Protein AF-A0A0A2KZT1-F1 (afdb_monomer_lite)

Radius of gyration: 24.42 Å; chains: 1; bounding box: 44×42×64 Å

Organism: Penicillium italicum (NCBI:txid40296)

Secondary structure (DSSP, 8-state):
--HHHHHHHHHHHHHHHHHHHHHHHHHHTT---GGGG-S--TTS-GGG--S--------------------------HHHHHHHHHHHHHHHHHHHHHHHHHHHHHHHHHHHHHHHHH-TTHHHHSHHHHHHHHHHHHHHHHHHHHHHHHHHHHHHHHHHHHHTT-

Structure (mmCIF, N/CA/C/O backbone):
data_AF-A0A0A2KZT1-F1
#
_entry.id   AF-A0A0A2KZT1-F1
#
loop_
_atom_site.group_PDB
_atom_site.id
_atom_site.type_symbol
_atom_site.label_atom_id
_atom_site.label_alt_id
_atom_site.label_comp_id
_atom_site.label_asym_id
_atom_site.label_entity_id
_atom_site.label_seq_id
_atom_site.pdbx_PDB_ins_code
_atom_site.Cartn_x
_atom_site.Cartn_y
_atom_site.Cartn_z
_atom_site.occupancy
_atom_site.B_iso_or_equiv
_atom_site.auth_seq_id
_atom_site.auth_comp_id
_atom_site.auth_asym_id
_atom_site.auth_atom_id
_atom_site.pdbx_PDB_model_num
ATOM 1 N N . MET A 1 1 ? 8.991 31.928 -16.679 1.00 53.66 1 MET A N 1
ATOM 2 C CA . MET A 1 1 ? 7.784 31.245 -16.185 1.00 53.66 1 MET A CA 1
ATOM 3 C C . MET A 1 1 ? 6.666 31.446 -17.181 1.00 53.66 1 MET A C 1
ATOM 5 O O . MET A 1 1 ? 6.439 32.581 -17.589 1.00 53.66 1 MET A O 1
ATOM 9 N N . SER A 1 2 ? 6.026 30.367 -17.616 1.00 57.16 2 SER A N 1
ATOM 10 C CA . SER A 1 2 ? 4.893 30.436 -18.541 1.00 57.16 2 SER A CA 1
ATOM 11 C C . SER A 1 2 ? 3.616 30.866 -17.808 1.00 57.16 2 SER A C 1
ATOM 13 O O . SER A 1 2 ? 3.490 30.695 -16.596 1.00 57.16 2 SER A O 1
ATOM 15 N N . VAL A 1 3 ? 2.641 31.415 -18.538 1.00 55.84 3 VAL A N 1
ATOM 16 C CA . VAL A 1 3 ? 1.326 31.799 -17.982 1.00 55.84 3 VAL A CA 1
ATOM 17 C C . VAL A 1 3 ? 0.633 30.604 -17.299 1.00 55.84 3 VAL A C 1
ATOM 19 O O . VAL A 1 3 ? -0.055 30.775 -16.294 1.00 55.84 3 VAL A O 1
ATOM 22 N N . ASN A 1 4 ? 0.912 29.383 -17.762 1.00 51.56 4 ASN A N 1
ATOM 23 C CA . ASN A 1 4 ? 0.390 28.145 -17.182 1.00 51.56 4 ASN A CA 1
ATOM 24 C C . ASN A 1 4 ? 1.001 27.827 -15.803 1.00 51.56 4 ASN A C 1
ATOM 26 O O . ASN A 1 4 ? 0.302 27.337 -14.919 1.00 51.56 4 ASN A O 1
ATOM 30 N N . GLU A 1 5 ? 2.272 28.166 -15.574 1.00 46.41 5 GLU A N 1
ATOM 31 C CA . GLU A 1 5 ? 2.939 27.967 -14.276 1.00 46.41 5 GLU A CA 1
ATOM 32 C C . GLU A 1 5 ? 2.418 28.940 -13.210 1.00 46.41 5 GLU A C 1
ATOM 34 O O . GLU A 1 5 ? 2.272 28.572 -12.045 1.00 46.41 5 GLU A O 1
ATOM 39 N N . LEU A 1 6 ? 2.075 30.171 -13.607 1.00 50.19 6 LEU A N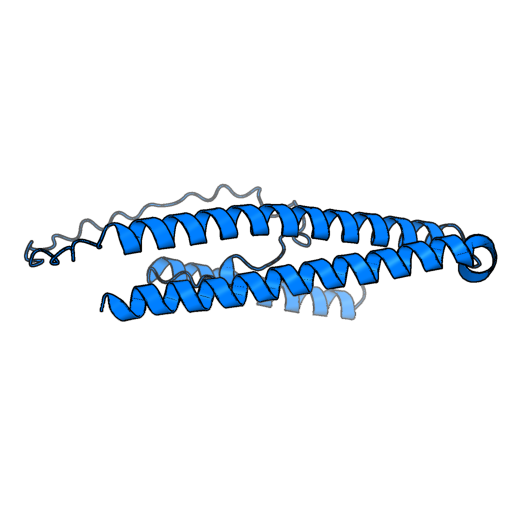 1
ATOM 40 C CA . LEU A 1 6 ? 1.483 31.168 -12.708 1.00 50.19 6 LEU A CA 1
ATOM 41 C C . LEU A 1 6 ? 0.046 30.807 -12.301 1.00 50.19 6 LEU A C 1
ATOM 43 O O . LEU A 1 6 ? -0.336 31.034 -11.151 1.00 50.19 6 LEU A O 1
ATOM 47 N N . SER A 1 7 ? -0.725 30.204 -13.211 1.00 53.44 7 SER A N 1
ATOM 48 C CA . SER A 1 7 ? -2.072 29.700 -12.913 1.00 53.44 7 SER A CA 1
ATOM 49 C C . SER A 1 7 ? -2.034 28.515 -11.943 1.00 53.44 7 SER A C 1
ATOM 51 O O . SER A 1 7 ? -2.792 28.486 -10.978 1.00 53.44 7 SER A O 1
ATOM 53 N N . ALA A 1 8 ? -1.103 27.576 -12.137 1.00 52.50 8 ALA A N 1
ATOM 54 C CA . ALA A 1 8 ? -0.930 26.441 -11.230 1.00 52.50 8 ALA A CA 1
ATOM 55 C C . ALA A 1 8 ? -0.492 26.884 -9.819 1.00 52.50 8 ALA A C 1
ATOM 57 O O . ALA A 1 8 ? -0.967 26.352 -8.815 1.00 52.50 8 ALA A O 1
ATOM 58 N N . LEU A 1 9 ? 0.367 27.906 -9.725 1.00 55.34 9 LEU A N 1
ATOM 59 C CA . LEU A 1 9 ? 0.805 28.483 -8.450 1.00 55.34 9 LEU A CA 1
ATOM 60 C C . LEU A 1 9 ? -0.321 29.208 -7.697 1.00 55.34 9 LEU A C 1
ATOM 62 O O . LEU A 1 9 ? -0.395 29.102 -6.470 1.00 55.34 9 LEU A O 1
ATOM 66 N N . SER A 1 10 ? -1.204 29.931 -8.395 1.00 56.56 10 SER A N 1
ATOM 67 C CA . SER A 1 10 ? -2.329 30.628 -7.754 1.00 56.56 10 SER A CA 1
ATOM 68 C C . SER A 1 10 ? -3.393 29.646 -7.252 1.00 56.56 10 SER A C 1
ATOM 70 O O . SER A 1 10 ? -3.889 29.792 -6.131 1.00 56.56 10 SER A O 1
ATOM 72 N N . GLU A 1 11 ? -3.662 28.587 -8.018 1.00 54.16 11 GLU A N 1
ATOM 73 C CA . GLU A 1 11 ? -4.585 27.522 -7.634 1.00 54.16 11 GLU A CA 1
ATOM 74 C C . GLU A 1 11 ? -4.051 26.722 -6.437 1.00 54.16 11 GLU A C 1
ATOM 76 O O . GLU A 1 11 ? -4.786 26.435 -5.489 1.00 54.16 11 GLU A O 1
ATOM 81 N N . MET A 1 12 ? -2.745 26.442 -6.409 1.00 56.28 12 MET A N 1
ATOM 82 C CA . MET A 1 12 ? -2.097 25.793 -5.268 1.00 56.28 12 MET A CA 1
ATOM 83 C C . MET A 1 12 ? -2.143 26.673 -4.010 1.00 56.28 12 MET A C 1
ATOM 85 O O . MET A 1 12 ? -2.410 26.173 -2.916 1.00 56.28 12 MET A O 1
ATOM 89 N N . LYS A 1 13 ? -1.960 27.993 -4.151 1.00 60.81 13 LYS A N 1
ATOM 90 C CA . LYS A 1 13 ? -2.047 28.948 -3.036 1.00 60.81 13 LYS A CA 1
ATOM 91 C C . LYS A 1 13 ? -3.456 29.006 -2.437 1.00 60.81 13 LYS A C 1
ATOM 93 O O . LYS A 1 13 ? -3.588 28.963 -1.214 1.00 60.81 13 LYS A O 1
ATOM 98 N N . LEU A 1 14 ? -4.492 29.021 -3.278 1.00 52.59 14 LEU A N 1
ATOM 99 C CA . LEU A 1 14 ? -5.892 28.970 -2.843 1.00 52.59 14 LEU A CA 1
ATOM 100 C C . LEU A 1 14 ? -6.224 27.650 -2.137 1.00 52.59 14 LEU A C 1
ATOM 102 O O . LEU A 1 14 ? -6.839 27.668 -1.072 1.00 52.59 14 LEU A O 1
ATOM 106 N N . ARG A 1 15 ? -5.748 26.511 -2.660 1.00 50.16 15 ARG A N 1
ATOM 107 C CA . ARG A 1 15 ? -5.919 25.197 -2.013 1.00 50.16 15 ARG A CA 1
ATOM 108 C C . ARG A 1 15 ? -5.223 25.133 -0.649 1.00 50.16 15 ARG A C 1
ATOM 110 O O . ARG A 1 15 ? -5.785 24.570 0.287 1.00 50.16 15 ARG A O 1
ATOM 117 N N . CYS A 1 16 ? -4.044 25.738 -0.503 1.00 50.28 16 CYS A N 1
ATOM 118 C CA . CYS A 1 16 ? -3.344 25.821 0.782 1.00 50.28 16 CYS A CA 1
ATOM 119 C C . CYS A 1 16 ? -4.047 26.753 1.782 1.00 50.28 16 CYS A C 1
ATOM 121 O O . CYS A 1 16 ? -4.160 26.398 2.953 1.00 50.28 16 CYS A O 1
ATOM 123 N N . GLN A 1 17 ? -4.565 27.904 1.338 1.00 50.34 17 GLN A N 1
ATOM 124 C CA . GLN A 1 17 ? -5.318 28.818 2.207 1.00 50.34 17 GLN A CA 1
ATOM 125 C C . GLN A 1 17 ? -6.634 28.204 2.688 1.00 50.34 17 GLN A C 1
ATOM 127 O O 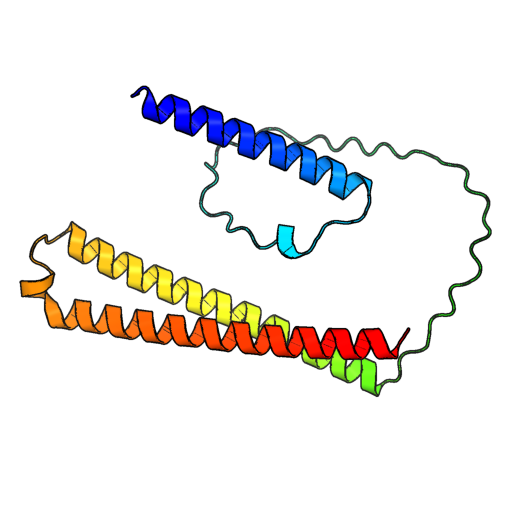. GLN A 1 17 ? -6.904 28.244 3.885 1.00 50.34 17 GLN A O 1
ATOM 132 N N . LEU A 1 18 ? -7.397 27.554 1.802 1.00 49.03 18 LEU A N 1
ATOM 133 C CA . LEU A 1 18 ? -8.640 26.875 2.180 1.00 49.03 18 LEU A CA 1
ATOM 134 C C . LEU A 1 18 ? -8.383 25.764 3.216 1.00 49.03 18 LEU A C 1
ATOM 136 O O . LEU A 1 18 ? -9.143 25.608 4.168 1.00 49.03 18 LEU A O 1
ATOM 140 N N . ARG A 1 19 ? -7.268 25.032 3.075 1.00 51.94 19 ARG A N 1
ATOM 141 C CA . ARG A 1 19 ? -6.846 23.982 4.018 1.00 51.94 19 ARG A CA 1
ATOM 142 C C . ARG A 1 19 ? -6.469 24.537 5.387 1.00 51.94 19 ARG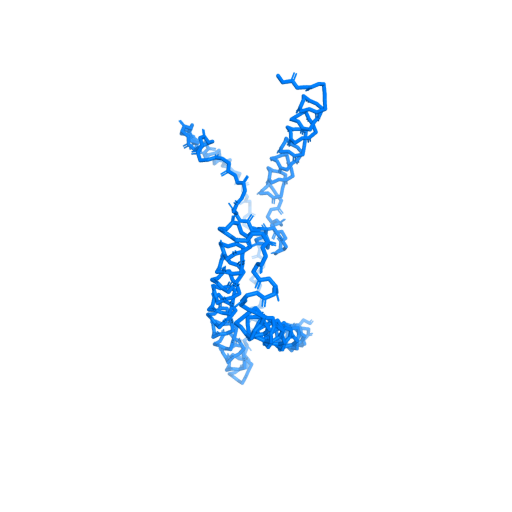 A C 1
ATOM 144 O O . ARG A 1 19 ? -6.892 23.977 6.390 1.00 51.94 19 ARG A O 1
ATOM 151 N N . LEU A 1 20 ? -5.725 25.642 5.439 1.00 53.31 20 LEU A N 1
ATOM 152 C CA . LEU A 1 20 ? -5.393 26.306 6.703 1.00 53.31 20 LEU A CA 1
ATOM 153 C C . LEU A 1 20 ? -6.651 26.796 7.426 1.00 53.31 20 LEU A C 1
ATOM 155 O O . LEU A 1 20 ? -6.755 26.629 8.639 1.00 53.31 20 LEU A O 1
ATOM 159 N N . THR A 1 21 ? -7.640 27.320 6.700 1.00 47.78 21 THR A N 1
ATOM 160 C CA . THR A 1 21 ? -8.912 27.739 7.302 1.00 47.78 21 THR A CA 1
ATOM 161 C C . THR A 1 21 ? -9.704 26.545 7.846 1.00 47.78 21 THR A C 1
ATOM 163 O O . THR A 1 21 ? -10.182 26.612 8.973 1.00 47.78 21 THR A O 1
ATOM 166 N N . ILE A 1 22 ? -9.771 25.425 7.115 1.00 46.59 22 ILE A N 1
ATOM 167 C CA . ILE A 1 22 ? -10.469 24.202 7.559 1.00 46.59 22 ILE A CA 1
ATOM 168 C C . ILE A 1 22 ? -9.812 23.594 8.807 1.00 46.59 22 ILE A C 1
ATOM 170 O O . ILE A 1 2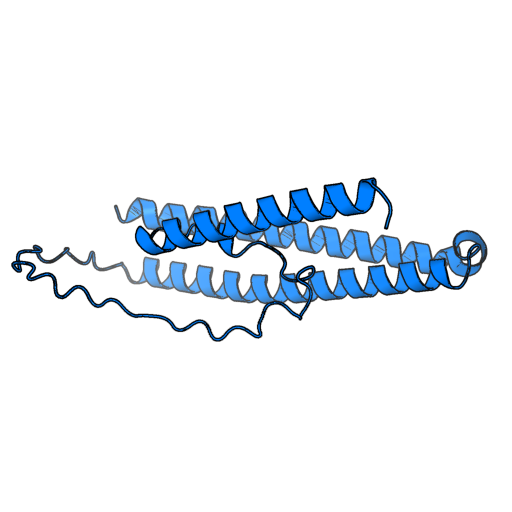2 ? -10.514 23.217 9.740 1.00 46.59 22 ILE A O 1
ATOM 174 N N . VAL A 1 23 ? -8.477 23.542 8.861 1.00 44.50 23 VAL A N 1
ATOM 175 C CA . VAL A 1 23 ? -7.742 23.056 10.043 1.00 44.50 23 VAL A CA 1
ATOM 176 C C . VAL A 1 23 ? -7.976 23.967 11.247 1.00 44.50 23 VAL A C 1
ATOM 178 O O . VAL A 1 23 ? -8.171 23.479 12.356 1.00 44.50 23 VAL A O 1
ATOM 181 N N . THR A 1 24 ? -8.027 25.283 11.030 1.00 44.50 24 THR A N 1
ATOM 182 C CA . THR A 1 24 ? -8.279 26.244 12.115 1.00 44.50 24 THR A CA 1
ATOM 183 C C . THR A 1 24 ? -9.692 26.094 12.690 1.00 44.50 24 THR A C 1
ATOM 185 O O . THR A 1 24 ? -9.850 26.124 13.905 1.00 44.50 24 THR A O 1
ATOM 188 N N . VAL A 1 25 ? -10.703 25.860 11.843 1.00 42.78 25 VAL A N 1
ATOM 189 C CA . VAL A 1 25 ? -12.095 25.641 12.280 1.00 42.78 25 VAL A CA 1
ATOM 190 C C . VAL A 1 25 ? -12.262 24.280 12.971 1.00 42.78 25 VAL A C 1
ATOM 192 O O . VAL A 1 25 ? -12.891 24.205 14.020 1.00 42.78 25 VAL A O 1
ATOM 195 N N . ALA A 1 26 ? -11.638 23.215 12.456 1.00 45.44 26 ALA A N 1
ATOM 196 C CA . ALA A 1 26 ? -11.746 21.867 13.026 1.00 45.44 26 ALA A CA 1
ATOM 197 C C . ALA A 1 26 ? -11.086 21.729 14.413 1.00 45.44 26 ALA A C 1
ATOM 199 O O . ALA A 1 26 ? -11.579 20.984 15.258 1.00 45.44 26 ALA A O 1
ATOM 200 N N . ILE A 1 27 ? -9.997 22.468 14.662 1.00 47.50 27 ILE A N 1
ATOM 201 C CA . ILE A 1 27 ? -9.342 22.539 15.981 1.00 47.50 27 ILE A CA 1
ATOM 202 C C . ILE A 1 27 ? -10.197 23.334 16.982 1.00 47.50 27 ILE A C 1
ATOM 204 O O . ILE A 1 27 ? -10.130 23.086 18.180 1.00 47.50 27 ILE A O 1
ATOM 208 N N . GLN A 1 28 ? -11.028 24.264 16.508 1.00 41.00 28 GLN A N 1
ATOM 209 C CA . GLN A 1 28 ? -11.918 25.053 17.361 1.00 41.00 28 GLN A CA 1
ATOM 210 C C . GLN A 1 28 ? -13.158 24.276 17.837 1.00 41.00 28 GLN A C 1
ATOM 212 O O . GLN A 1 28 ? -13.768 24.672 18.827 1.00 41.00 28 GLN A O 1
ATOM 217 N N . GLU A 1 29 ? -13.519 23.184 17.156 1.00 44.75 29 GLU A N 1
ATOM 218 C CA . GLU A 1 29 ? -14.729 22.391 17.421 1.00 44.75 29 GLU A CA 1
ATOM 219 C C . GLU A 1 29 ? -14.451 20.980 17.983 1.00 44.75 29 GLU A C 1
ATOM 221 O O . GLU A 1 29 ? -15.374 20.171 18.062 1.00 44.75 29 GLU A O 1
ATOM 226 N N . ASP A 1 30 ? -13.203 20.658 18.358 1.00 44.28 30 ASP A N 1
ATOM 227 C CA . ASP A 1 30 ? -12.788 19.333 18.875 1.00 44.28 30 ASP A CA 1
ATOM 228 C C . ASP A 1 30 ? -13.201 18.147 17.973 1.00 44.28 30 ASP A C 1
ATOM 230 O O . ASP A 1 30 ? -13.382 17.005 18.401 1.00 44.28 30 ASP A O 1
ATOM 234 N N . ARG A 1 31 ? -13.331 18.405 16.668 1.00 43.72 31 ARG A N 1
ATOM 235 C CA . ARG A 1 31 ? -13.680 17.414 15.645 1.00 43.72 31 ARG A CA 1
ATOM 236 C C . ARG A 1 31 ? -12.617 17.417 14.564 1.00 43.72 31 ARG A C 1
ATOM 238 O O . ARG A 1 31 ? -12.847 17.900 13.460 1.00 43.72 31 ARG A O 1
ATOM 245 N N . VAL A 1 32 ? -11.445 16.860 14.864 1.00 49.28 32 VAL A N 1
ATOM 246 C CA . VAL A 1 32 ? -10.455 16.551 13.824 1.00 49.28 32 VAL A CA 1
ATOM 247 C C . VAL A 1 32 ? -10.870 15.231 13.169 1.00 49.28 32 VAL A C 1
ATOM 249 O O . VAL A 1 32 ? -10.781 14.184 13.812 1.00 49.28 32 VAL A O 1
ATOM 252 N N . PRO A 1 33 ? -11.346 15.227 11.912 1.00 51.03 33 PRO A N 1
ATOM 253 C CA . PRO A 1 33 ? -11.764 13.988 11.287 1.00 51.03 33 PRO A CA 1
ATOM 254 C C . PRO A 1 33 ? -10.539 13.152 10.892 1.00 51.03 33 PRO A C 1
ATOM 256 O O . PRO A 1 33 ? -9.550 13.671 10.377 1.00 51.03 33 PRO A O 1
ATOM 259 N N . SER A 1 34 ? -10.607 11.836 11.095 1.00 46.84 34 SER A N 1
ATOM 260 C CA . SER A 1 34 ? -9.484 10.900 10.915 1.00 46.84 34 SER A CA 1
ATOM 261 C C . SER A 1 34 ? -8.896 10.862 9.494 1.00 46.84 34 SER A C 1
ATOM 263 O O . SER A 1 34 ? -7.734 10.498 9.317 1.00 46.84 34 SER A O 1
ATOM 265 N N . TRP A 1 35 ? -9.641 11.308 8.474 1.00 51.84 35 TRP A N 1
ATOM 266 C CA . TRP A 1 35 ? -9.132 11.436 7.102 1.00 51.84 35 TRP A CA 1
ATOM 267 C C . TRP A 1 35 ? -8.077 12.542 6.942 1.00 51.84 35 TRP A C 1
ATOM 269 O O . TRP A 1 35 ? -7.307 12.512 5.982 1.00 51.84 35 TRP A O 1
ATOM 279 N N . LEU A 1 36 ? -7.982 13.482 7.891 1.00 45.84 36 LEU A N 1
ATOM 280 C CA . LEU A 1 36 ? -7.002 14.571 7.869 1.00 45.84 36 LEU A CA 1
ATOM 281 C C . LEU A 1 36 ? -5.551 14.069 8.036 1.00 45.84 36 LEU A C 1
ATOM 283 O O . LEU A 1 36 ? -4.615 14.742 7.613 1.00 45.84 36 LEU A O 1
ATOM 287 N N . PHE A 1 37 ? -5.366 12.862 8.583 1.00 48.88 37 PHE A N 1
ATOM 288 C CA . PHE A 1 37 ? -4.062 12.205 8.746 1.00 48.88 37 PHE A CA 1
ATOM 289 C C . PHE A 1 37 ? -3.659 11.317 7.556 1.00 48.88 37 PHE A C 1
ATOM 291 O O . PHE A 1 37 ? -2.563 10.763 7.558 1.00 48.88 37 PHE A O 1
ATOM 298 N N . LYS A 1 38 ? -4.507 11.190 6.524 1.00 48.50 38 LYS A N 1
ATOM 299 C CA . LYS A 1 38 ? -4.269 10.310 5.363 1.00 48.50 38 LYS A CA 1
ATOM 300 C C . LYS A 1 38 ? -3.640 11.009 4.146 1.00 48.50 38 LYS A C 1
ATOM 302 O O . LYS A 1 38 ? -3.658 10.447 3.056 1.00 48.50 38 LYS A O 1
ATOM 307 N N . ILE A 1 39 ? -3.088 12.221 4.281 1.00 43.56 39 ILE A N 1
ATOM 308 C CA . ILE A 1 39 ? -2.457 12.916 3.142 1.00 43.56 39 ILE A CA 1
ATOM 309 C C . ILE A 1 39 ? -0.927 12.715 3.158 1.00 43.56 39 ILE A C 1
ATOM 311 O O . ILE A 1 39 ? -0.286 13.097 4.139 1.00 43.56 39 ILE A O 1
ATOM 315 N N . PRO A 1 40 ? -0.315 12.191 2.074 1.00 41.34 40 PRO A N 1
ATOM 316 C CA . PRO A 1 40 ? 1.131 12.014 1.967 1.00 41.34 40 PRO A CA 1
ATOM 317 C C . PRO A 1 40 ? 1.868 13.356 2.031 1.00 41.34 40 PRO A C 1
ATOM 319 O O . PRO A 1 40 ? 1.616 14.268 1.242 1.00 41.34 40 PRO A O 1
ATOM 322 N N . THR A 1 41 ? 2.832 13.473 2.939 1.00 46.56 41 THR A N 1
ATOM 323 C CA . THR A 1 41 ? 3.651 14.678 3.161 1.00 46.56 41 THR A CA 1
ATOM 324 C C . THR A 1 41 ? 4.735 14.908 2.098 1.00 46.56 41 THR A C 1
ATOM 326 O O . THR A 1 41 ? 5.522 15.845 2.210 1.00 46.56 41 THR A O 1
ATOM 329 N N . HIS A 1 42 ? 4.775 14.111 1.027 1.00 43.91 42 HIS A N 1
ATOM 330 C CA . HIS A 1 42 ? 5.906 14.062 0.091 1.00 43.91 42 HIS A CA 1
ATOM 331 C C . HIS A 1 42 ? 5.970 15.176 -0.972 1.00 43.91 42 HIS A C 1
ATOM 333 O O . HIS A 1 42 ? 6.884 15.163 -1.792 1.00 43.91 42 HIS A O 1
ATOM 339 N N . HIS A 1 43 ? 5.082 16.177 -0.945 1.00 41.44 43 HIS A N 1
ATOM 340 C CA . HIS A 1 43 ? 5.108 17.279 -1.924 1.00 41.44 43 HIS A CA 1
ATOM 341 C C . HIS A 1 43 ? 5.083 18.696 -1.336 1.00 41.44 43 HIS A C 1
ATOM 343 O O . HIS A 1 43 ? 4.812 19.652 -2.062 1.00 41.44 43 HIS A O 1
ATOM 349 N N . LEU A 1 44 ? 5.403 18.882 -0.052 1.00 42.31 44 LEU A N 1
ATOM 350 C CA . LEU A 1 44 ? 5.590 20.234 0.483 1.00 42.31 44 LEU A CA 1
ATOM 351 C C . LEU A 1 44 ? 7.056 20.673 0.328 1.00 42.31 44 LEU A C 1
ATOM 353 O O . LEU A 1 44 ? 7.946 20.001 0.851 1.00 42.31 44 LEU A O 1
ATOM 357 N N . PRO A 1 45 ? 7.344 21.789 -0.369 1.00 38.59 45 PRO A N 1
ATOM 358 C CA . PRO A 1 45 ? 8.694 22.333 -0.414 1.00 38.59 45 PRO A CA 1
ATOM 359 C C . PRO A 1 45 ? 9.145 22.713 1.004 1.00 38.59 45 PRO A C 1
ATOM 361 O O . PRO A 1 45 ? 8.457 23.448 1.713 1.00 38.59 45 PRO A O 1
ATOM 364 N N . LEU A 1 46 ? 10.326 22.221 1.390 1.00 43.44 46 LEU A N 1
ATOM 365 C CA . LEU A 1 46 ? 10.956 22.300 2.722 1.00 43.44 46 LEU A CA 1
ATOM 366 C C . LEU A 1 46 ? 11.138 23.720 3.306 1.00 43.44 46 LEU A C 1
ATOM 368 O O . LEU A 1 46 ? 11.555 23.856 4.450 1.00 43.44 46 LEU A O 1
ATOM 372 N N . ASN A 1 47 ? 10.782 24.780 2.577 1.00 42.28 47 ASN A N 1
ATOM 373 C CA . ASN A 1 47 ? 10.970 26.172 3.001 1.00 42.28 47 ASN A CA 1
ATOM 374 C C . ASN A 1 47 ? 9.776 26.791 3.755 1.00 42.28 47 ASN A C 1
ATOM 376 O O . ASN A 1 47 ? 9.813 27.979 4.064 1.00 42.28 47 ASN A O 1
ATOM 380 N N . PHE A 1 48 ? 8.726 26.029 4.079 1.00 39.44 48 PHE A N 1
ATOM 381 C CA . PHE A 1 48 ? 7.553 26.562 4.795 1.00 39.44 48 PHE A CA 1
ATOM 382 C C . PHE A 1 48 ? 7.645 26.535 6.334 1.00 39.44 48 PHE A C 1
ATOM 384 O O . PHE A 1 48 ? 6.787 27.117 6.992 1.00 39.44 48 PHE A O 1
ATOM 391 N N . PHE A 1 49 ? 8.675 25.918 6.924 1.00 40.34 49 PHE A N 1
ATOM 392 C CA . PHE A 1 49 ? 8.743 25.678 8.378 1.00 40.34 49 PHE A CA 1
ATOM 393 C C . PHE A 1 49 ? 9.561 26.695 9.195 1.00 40.34 49 PHE A C 1
ATOM 395 O O . PHE A 1 49 ? 9.765 26.483 10.385 1.00 40.34 49 PHE A O 1
ATOM 402 N N . ASN A 1 50 ? 9.992 27.821 8.615 1.00 35.91 50 ASN A N 1
ATOM 403 C CA . ASN A 1 50 ? 10.818 28.809 9.333 1.00 35.91 50 ASN A CA 1
ATOM 404 C C . ASN A 1 50 ? 10.050 29.950 10.018 1.00 35.91 50 ASN A C 1
ATOM 406 O O . ASN A 1 50 ? 10.676 30.895 10.493 1.00 35.91 50 ASN A O 1
ATOM 410 N N . ASN A 1 51 ? 8.722 29.873 10.127 1.00 36.56 51 ASN A N 1
ATOM 411 C CA . ASN A 1 51 ? 7.993 30.778 11.015 1.00 36.56 51 ASN A CA 1
ATOM 412 C C . ASN A 1 51 ? 7.764 30.090 12.365 1.00 36.56 51 ASN A C 1
ATOM 414 O O . ASN A 1 51 ? 7.088 29.059 12.393 1.00 36.56 51 ASN A O 1
ATOM 418 N N . PRO A 1 52 ? 8.277 30.635 13.485 1.00 33.94 52 PRO A N 1
ATOM 419 C CA . PRO A 1 52 ? 7.895 30.147 14.798 1.00 33.94 52 PRO A CA 1
ATOM 420 C C . PRO A 1 52 ? 6.388 30.358 14.961 1.00 33.94 52 PRO A C 1
ATOM 422 O O . PRO A 1 52 ? 5.895 31.486 14.982 1.00 33.94 52 PRO A O 1
ATOM 425 N N . ILE A 1 53 ? 5.645 29.256 15.034 1.00 37.56 53 ILE A N 1
ATOM 426 C CA . ILE A 1 53 ? 4.241 29.277 15.427 1.00 37.56 53 ILE A CA 1
ATOM 427 C C . ILE A 1 53 ? 4.234 29.599 16.920 1.00 37.56 53 ILE A C 1
ATOM 429 O O . ILE A 1 53 ? 4.408 28.720 17.763 1.00 37.56 53 ILE A O 1
ATOM 433 N N . THR A 1 54 ? 4.070 30.875 17.257 1.00 35.44 54 THR A N 1
ATOM 434 C CA . THR A 1 54 ? 3.735 31.284 18.620 1.00 35.44 54 THR A CA 1
ATOM 435 C C . THR A 1 54 ? 2.308 30.824 18.888 1.00 35.44 54 THR A C 1
ATOM 437 O O . THR A 1 54 ? 1.341 31.461 18.469 1.00 35.44 54 THR A O 1
ATOM 440 N N . ILE A 1 55 ? 2.169 29.678 19.554 1.00 36.16 55 ILE A N 1
ATOM 441 C CA . ILE A 1 55 ? 0.882 29.195 20.050 1.00 36.16 55 ILE A CA 1
ATOM 442 C C . ILE A 1 55 ? 0.485 30.117 21.204 1.00 36.16 55 ILE A C 1
ATOM 444 O O . ILE A 1 55 ? 0.934 29.959 22.337 1.00 36.16 55 ILE A O 1
ATOM 448 N N . HIS A 1 56 ? -0.333 31.125 20.912 1.00 32.50 56 HIS A N 1
ATOM 449 C CA . HIS A 1 56 ? -1.026 31.875 21.948 1.00 32.50 56 HIS A CA 1
ATOM 450 C C . HIS A 1 56 ? -2.127 30.981 22.515 1.00 32.50 56 HIS A C 1
ATOM 452 O O . HIS A 1 56 ? -3.231 30.915 21.979 1.00 32.50 56 HIS A O 1
ATOM 458 N N . THR A 1 57 ? -1.824 30.277 23.603 1.00 36.44 57 THR A N 1
ATOM 459 C CA . THR A 1 57 ? -2.830 29.580 24.401 1.00 36.44 57 THR A CA 1
ATOM 460 C C . THR A 1 57 ? -3.710 30.637 25.065 1.00 36.44 57 THR A C 1
ATOM 462 O O . THR A 1 57 ? -3.400 31.145 26.142 1.00 36.44 57 THR A O 1
ATOM 465 N N . ILE A 1 58 ? -4.799 31.034 24.405 1.00 40.88 58 ILE A N 1
ATOM 466 C CA . ILE A 1 58 ? -5.834 31.858 25.030 1.00 40.88 58 ILE A CA 1
ATOM 467 C C . ILE A 1 58 ? -6.605 30.931 25.970 1.00 40.88 58 ILE A C 1
ATOM 469 O O . ILE A 1 58 ? -7.599 30.319 25.591 1.00 40.88 58 ILE A O 1
ATOM 473 N N . ILE A 1 59 ? -6.119 30.799 27.205 1.00 40.12 59 ILE A N 1
ATOM 474 C CA . ILE A 1 59 ? -6.870 30.162 28.286 1.00 40.12 59 ILE A CA 1
ATOM 475 C C . ILE A 1 59 ? -8.003 31.129 28.640 1.00 40.12 59 ILE A C 1
ATOM 477 O O . ILE A 1 59 ? -7.833 32.045 29.447 1.00 40.12 59 ILE A O 1
ATOM 481 N N . LYS A 1 60 ? -9.163 30.966 27.995 1.00 44.09 60 LYS A N 1
ATOM 482 C CA . LYS A 1 60 ? -10.399 31.572 28.487 1.00 44.09 60 LYS A CA 1
ATOM 483 C C . LYS A 1 60 ? -10.721 30.907 29.817 1.00 44.09 60 LYS A C 1
ATOM 485 O O . LYS A 1 60 ? -10.986 29.711 29.889 1.00 44.09 60 LYS A O 1
ATOM 490 N N . LYS A 1 61 ? -10.623 31.687 30.888 1.00 46.41 61 LYS A N 1
ATOM 491 C CA . LYS A 1 61 ? -10.992 31.270 32.237 1.00 46.41 61 LYS A CA 1
ATOM 492 C C . LYS A 1 61 ? -12.514 31.358 32.349 1.00 46.41 61 LYS A C 1
ATOM 494 O O . LYS A 1 61 ? -13.044 32.293 32.944 1.00 46.41 61 LYS A O 1
ATOM 499 N N . ASP A 1 62 ? -13.205 30.426 31.704 1.00 47.03 62 ASP A N 1
ATOM 500 C CA . ASP A 1 62 ? -14.653 30.329 31.806 1.00 47.03 62 ASP A CA 1
ATOM 501 C C . ASP A 1 62 ? -15.002 29.706 33.161 1.00 47.03 62 ASP A C 1
ATOM 503 O O . ASP A 1 62 ? -14.675 28.560 33.472 1.00 47.03 62 ASP A O 1
ATOM 507 N N . ASN A 1 63 ? -15.632 30.516 34.012 1.00 54.47 63 ASN A N 1
ATOM 508 C CA . ASN A 1 63 ? -16.228 30.087 35.270 1.00 54.47 63 ASN A CA 1
ATOM 509 C C . ASN A 1 63 ? -17.425 29.174 34.962 1.00 54.47 63 ASN A C 1
ATOM 511 O O . ASN A 1 63 ? -18.572 29.626 34.932 1.00 54.47 63 ASN A O 1
ATOM 515 N N . HIS A 1 64 ? -17.176 27.891 34.712 1.00 51.03 64 HIS A N 1
ATOM 516 C CA . HIS A 1 64 ? -18.238 26.902 34.580 1.00 51.03 64 HIS A CA 1
ATOM 517 C C . HIS A 1 64 ? -18.631 26.349 35.951 1.00 51.03 64 HIS A C 1
ATOM 519 O O . HIS A 1 64 ? -17.834 25.755 36.677 1.00 51.03 64 HIS A O 1
ATOM 525 N N . LYS A 1 65 ? -19.900 26.592 36.303 1.00 49.66 65 LYS A N 1
ATOM 526 C CA . LYS A 1 65 ? -20.616 25.908 37.378 1.00 49.66 65 LYS A CA 1
ATOM 527 C C . LYS A 1 65 ? -20.513 24.403 37.143 1.00 49.66 65 LYS A C 1
ATOM 529 O O . LYS A 1 65 ? -20.993 23.898 36.135 1.00 49.66 65 LYS A O 1
ATOM 534 N N . VAL A 1 66 ? -19.906 23.722 38.105 1.00 56.59 66 VAL A N 1
ATOM 535 C CA . VAL A 1 66 ? -19.898 22.267 38.228 1.00 56.59 66 VAL A CA 1
ATOM 536 C C . VAL A 1 66 ? -21.338 21.779 38.379 1.00 56.59 66 VAL A C 1
ATOM 538 O O . VAL A 1 66 ? -21.976 22.045 39.395 1.00 56.59 66 VAL A O 1
ATOM 541 N N . ALA A 1 67 ? -21.827 21.082 37.359 1.00 54.53 67 ALA A N 1
ATOM 542 C CA . ALA A 1 67 ? -22.892 20.091 37.447 1.00 54.53 67 ALA A CA 1
ATOM 543 C C . ALA A 1 67 ? -22.828 19.204 36.191 1.00 54.53 67 ALA A C 1
ATOM 545 O O . ALA A 1 67 ? -23.737 19.218 35.370 1.00 54.53 67 ALA A O 1
ATOM 546 N N . GLU A 1 68 ? -21.725 18.473 36.003 1.00 54.28 68 GLU A N 1
ATOM 547 C CA . GLU A 1 68 ? -21.773 17.278 35.156 1.00 54.28 68 GLU A CA 1
ATOM 548 C C . GLU A 1 68 ? -22.067 16.100 36.082 1.00 54.28 68 GLU A C 1
ATOM 550 O O . GLU A 1 68 ? -21.266 15.767 36.958 1.00 54.28 68 GLU A O 1
ATOM 555 N N . GLU A 1 69 ? -23.259 15.521 35.929 1.00 56.41 69 GLU A N 1
ATOM 556 C CA . GLU A 1 69 ? -23.583 14.206 36.473 1.00 56.41 69 GLU A CA 1
ATOM 557 C C . GLU A 1 69 ? -22.443 13.234 36.126 1.00 56.41 69 GLU A C 1
ATOM 559 O O . GLU A 1 69 ? -21.929 13.281 35.002 1.00 56.41 69 GLU A O 1
ATOM 564 N N . PRO A 1 70 ? -22.002 12.374 37.062 1.00 53.03 70 PRO A N 1
ATOM 565 C CA . PRO A 1 70 ? -20.941 11.422 36.780 1.00 53.03 70 PRO A CA 1
ATOM 566 C C . PRO A 1 70 ? -21.389 10.548 35.611 1.00 53.03 70 PRO A C 1
ATOM 568 O O . PRO A 1 70 ? -22.314 9.747 35.748 1.00 53.03 70 PRO A O 1
ATOM 571 N N . ARG A 1 71 ? -20.748 10.721 34.446 1.00 53.34 71 ARG A N 1
ATOM 572 C CA . ARG A 1 71 ? -20.957 9.833 33.301 1.00 53.34 71 ARG A CA 1
ATOM 573 C C . ARG A 1 71 ? -20.691 8.427 33.806 1.00 53.34 71 ARG A C 1
ATOM 575 O O . ARG A 1 71 ? -19.588 8.138 34.269 1.00 53.34 71 ARG A O 1
ATOM 582 N N . ASN A 1 72 ? -21.725 7.597 33.788 1.00 50.78 72 ASN A N 1
ATOM 583 C CA . ASN A 1 72 ? -21.632 6.222 34.233 1.00 50.78 72 ASN A CA 1
ATOM 584 C C . ASN A 1 72 ? -20.620 5.527 33.318 1.00 50.78 72 ASN A C 1
ATOM 586 O O . ASN A 1 72 ? -20.903 5.300 32.142 1.00 50.78 72 ASN A O 1
ATOM 590 N N . ILE A 1 73 ? -19.407 5.289 33.820 1.00 55.59 73 ILE A N 1
ATOM 591 C CA . ILE A 1 73 ? -18.390 4.555 33.077 1.00 55.59 73 ILE A CA 1
ATOM 592 C C . ILE A 1 73 ? -18.908 3.124 33.028 1.00 55.59 73 ILE A C 1
ATOM 594 O O . ILE A 1 73 ? -18.803 2.388 34.009 1.00 55.59 73 ILE A O 1
ATOM 598 N N . VAL A 1 74 ? -19.524 2.758 31.903 1.00 61.88 74 VAL A N 1
ATOM 599 C CA . VAL A 1 74 ? -19.913 1.378 31.634 1.00 61.88 74 VAL A CA 1
ATOM 600 C C . VAL A 1 74 ? -18.640 0.555 31.753 1.00 61.88 74 VAL A C 1
ATOM 602 O O . VAL A 1 74 ? -17.700 0.722 30.976 1.00 61.88 74 VAL A O 1
ATOM 605 N N . SER A 1 75 ? -18.579 -0.273 32.793 1.00 69.06 75 SER A N 1
ATOM 606 C CA . SER A 1 75 ? -17.454 -1.169 33.007 1.00 69.06 75 SER A CA 1
ATOM 607 C C . SER A 1 75 ? -17.415 -2.132 31.829 1.00 69.06 75 SER A C 1
ATOM 609 O O . SER A 1 75 ? -18.260 -3.020 31.724 1.00 69.06 75 SER A O 1
ATOM 611 N N . LEU A 1 76 ? -16.460 -1.926 30.925 1.00 74.81 76 LEU A N 1
ATOM 612 C CA . LEU A 1 76 ? -16.224 -2.823 29.803 1.00 74.81 76 LEU A CA 1
ATOM 613 C C . LEU A 1 76 ? -15.951 -4.225 30.349 1.00 74.81 76 LEU A C 1
ATOM 615 O O . LEU A 1 76 ? -15.145 -4.389 31.266 1.00 74.81 76 LEU A O 1
ATOM 619 N N . ASN A 1 77 ? -16.632 -5.231 29.798 1.00 85.56 77 ASN A N 1
ATOM 620 C CA . ASN A 1 77 ? -16.300 -6.621 30.093 1.00 85.56 77 ASN A CA 1
ATOM 621 C C . ASN A 1 77 ? -14.841 -6.881 29.667 1.00 85.56 77 ASN A C 1
ATOM 623 O O . ASN A 1 77 ? -14.399 -6.375 28.632 1.00 85.56 77 ASN A O 1
ATOM 627 N N . ASN A 1 78 ? -14.108 -7.685 30.440 1.00 88.31 78 ASN A N 1
ATOM 628 C CA . ASN A 1 78 ? -12.723 -8.058 30.148 1.00 88.31 78 ASN A CA 1
ATOM 629 C C . ASN A 1 78 ? -12.573 -8.624 28.727 1.00 88.31 78 ASN A C 1
ATOM 631 O O . ASN A 1 78 ? -11.628 -8.260 28.034 1.00 88.31 78 ASN A O 1
ATOM 635 N N . ASP A 1 79 ? -13.553 -9.399 28.253 1.00 89.12 79 ASP A N 1
ATOM 636 C CA . ASP A 1 79 ? -13.551 -9.958 26.894 1.00 89.12 79 ASP A CA 1
ATOM 637 C C . ASP A 1 79 ? -13.568 -8.872 25.802 1.00 89.12 79 ASP A C 1
ATOM 639 O O . ASP A 1 79 ? -13.001 -9.037 24.723 1.00 89.12 79 ASP A O 1
ATOM 643 N N . VAL A 1 80 ? -14.238 -7.742 26.059 1.00 89.38 80 VAL A N 1
ATOM 644 C CA . VAL A 1 80 ? -14.301 -6.612 25.120 1.00 89.38 80 VAL A CA 1
ATOM 645 C C . VAL A 1 80 ? -12.967 -5.871 25.099 1.00 89.38 80 VAL A C 1
ATOM 647 O O . VAL A 1 80 ? -12.477 -5.513 24.029 1.00 89.38 80 VAL A O 1
ATOM 650 N N . LEU A 1 81 ? -12.354 -5.678 26.269 1.00 90.44 81 LEU A N 1
ATOM 651 C CA . LEU A 1 81 ? -11.033 -5.058 26.382 1.00 90.44 81 LEU A CA 1
ATOM 652 C C . LEU A 1 81 ? -9.947 -5.898 25.704 1.00 90.44 81 LEU A C 1
ATOM 654 O O . LEU A 1 81 ? -9.080 -5.342 25.028 1.00 90.44 81 LEU A O 1
ATOM 658 N N . GLU A 1 82 ? -10.006 -7.221 25.847 1.00 93.19 82 GLU A N 1
ATOM 659 C CA . GLU A 1 82 ? -9.083 -8.142 25.184 1.00 93.19 82 GLU A CA 1
ATOM 660 C C . GLU A 1 82 ? -9.205 -8.038 23.658 1.00 93.19 82 GLU A C 1
ATOM 662 O O . GLU A 1 82 ? -8.204 -7.798 22.982 1.00 93.19 82 GLU A O 1
ATOM 667 N N . LYS A 1 83 ? -10.431 -8.069 23.117 1.00 93.38 83 LYS A N 1
ATOM 668 C CA . LYS A 1 83 ? -10.676 -7.901 21.672 1.00 93.38 83 LYS A CA 1
ATOM 669 C C . LYS A 1 83 ? -10.190 -6.560 21.127 1.00 93.38 83 LYS A C 1
ATOM 671 O O . LYS A 1 83 ? -9.567 -6.516 20.071 1.00 93.38 83 LYS A O 1
ATOM 676 N N . LEU A 1 84 ? -10.443 -5.458 21.835 1.00 91.75 84 LEU A N 1
ATOM 677 C CA . LEU A 1 84 ? -9.956 -4.136 21.421 1.00 91.75 84 LEU A CA 1
ATOM 678 C C . LEU A 1 84 ? -8.422 -4.063 21.446 1.00 91.75 84 LEU A C 1
ATOM 680 O O . LEU A 1 84 ? -7.811 -3.439 20.578 1.00 91.75 84 LEU A O 1
ATOM 684 N N . THR A 1 85 ? -7.792 -4.732 22.412 1.00 94.00 85 THR A N 1
ATOM 685 C CA . THR A 1 85 ? -6.329 -4.828 22.493 1.00 94.00 85 THR A CA 1
ATOM 686 C C . THR A 1 85 ? -5.762 -5.627 21.320 1.00 94.00 85 THR A C 1
ATOM 688 O O . THR A 1 85 ? -4.772 -5.209 20.716 1.00 94.00 85 THR A O 1
ATOM 691 N N . GLU A 1 86 ? -6.408 -6.731 20.946 1.00 95.50 86 GLU A N 1
ATOM 692 C CA . GLU A 1 86 ? -6.033 -7.533 19.781 1.00 95.50 86 GLU A CA 1
ATOM 693 C C . GLU A 1 86 ? -6.163 -6.735 18.475 1.00 95.50 86 GLU A C 1
ATOM 695 O O . GLU A 1 86 ? -5.209 -6.668 17.697 1.00 95.50 86 GLU A O 1
ATOM 700 N N . LEU A 1 87 ? -7.302 -6.065 18.258 1.00 94.12 87 LEU A N 1
ATOM 701 C CA . LEU A 1 87 ? -7.529 -5.216 17.081 1.00 94.12 87 LEU A CA 1
ATOM 702 C C . LEU A 1 87 ? -6.474 -4.114 16.969 1.00 94.12 87 LEU A C 1
ATOM 704 O O . LEU A 1 87 ? -5.927 -3.880 15.889 1.00 94.12 87 LEU A O 1
ATOM 708 N N . ARG A 1 88 ? -6.122 -3.481 18.093 1.00 94.62 88 ARG A N 1
ATOM 709 C CA . ARG A 1 88 ? -5.046 -2.490 18.137 1.00 94.62 88 ARG A CA 1
ATOM 710 C C . ARG A 1 88 ? -3.700 -3.095 17.738 1.00 94.62 88 ARG A C 1
ATOM 712 O O . ARG A 1 88 ? -2.995 -2.507 16.920 1.00 94.62 88 ARG A O 1
ATOM 719 N N . SER A 1 89 ? -3.337 -4.250 18.294 1.00 96.19 89 SER A N 1
ATOM 720 C CA . SER A 1 89 ? -2.074 -4.921 17.964 1.00 96.19 89 SER A CA 1
ATOM 721 C C . SER A 1 89 ? -1.994 -5.269 16.473 1.00 96.19 89 SER A C 1
ATOM 723 O O . SER A 1 89 ? -0.978 -5.009 15.824 1.00 96.19 89 SER A O 1
ATOM 725 N N . ARG A 1 90 ? -3.096 -5.767 15.899 1.00 96.00 90 ARG A N 1
ATOM 726 C CA . ARG A 1 90 ? -3.213 -6.049 14.461 1.00 96.00 90 ARG A CA 1
ATOM 727 C C . ARG A 1 90 ? -3.083 -4.778 13.617 1.00 96.00 90 ARG A C 1
ATOM 729 O O . ARG A 1 90 ? -2.360 -4.786 12.621 1.00 96.00 90 ARG A O 1
ATOM 736 N N . ALA A 1 91 ? -3.703 -3.673 14.031 1.00 94.56 91 ALA A N 1
ATOM 737 C CA . ALA A 1 91 ? -3.581 -2.386 13.348 1.00 94.56 91 ALA A CA 1
ATOM 738 C C . ALA A 1 91 ? -2.138 -1.847 13.351 1.00 94.56 91 ALA A C 1
ATOM 740 O O . ALA A 1 91 ? -1.648 -1.389 12.318 1.00 94.56 91 ALA A O 1
ATOM 741 N N . GLU A 1 92 ? -1.427 -1.942 14.478 1.00 95.94 92 GLU A N 1
ATOM 742 C CA . GLU A 1 92 ? -0.017 -1.534 14.580 1.00 95.94 92 GLU A CA 1
ATOM 743 C C . GLU A 1 92 ? 0.894 -2.388 13.676 1.00 95.94 92 GLU A C 1
ATOM 745 O O . GLU A 1 92 ? 1.775 -1.859 12.983 1.00 95.94 92 GLU A O 1
ATOM 750 N N . HIS A 1 93 ? 0.654 -3.702 13.629 1.00 95.62 93 HIS A N 1
ATOM 751 C CA . HIS A 1 93 ? 1.374 -4.606 12.734 1.00 95.62 93 HIS A CA 1
ATOM 752 C C . HIS A 1 93 ? 1.145 -4.244 11.258 1.00 95.62 93 HIS A C 1
ATOM 754 O O . HIS A 1 93 ? 2.111 -4.041 10.520 1.00 95.62 93 HIS A O 1
ATOM 760 N N . ARG A 1 94 ? -0.111 -4.057 10.834 1.00 93.94 94 ARG A N 1
ATOM 761 C CA . ARG A 1 94 ? -0.433 -3.687 9.446 1.00 93.94 94 ARG A CA 1
ATOM 762 C C . ARG A 1 94 ? 0.100 -2.322 9.045 1.00 93.94 94 ARG A C 1
ATOM 764 O O . ARG A 1 94 ? 0.595 -2.173 7.933 1.00 93.94 94 ARG A O 1
ATOM 771 N N . ALA A 1 95 ? 0.088 -1.340 9.944 1.00 94.50 95 ALA A N 1
ATOM 772 C CA . ALA A 1 95 ? 0.710 -0.045 9.674 1.00 94.50 95 ALA A CA 1
ATOM 773 C C . ALA A 1 95 ? 2.215 -0.188 9.374 1.00 94.50 95 ALA A C 1
ATOM 775 O O . ALA A 1 95 ? 2.762 0.520 8.521 1.00 94.50 95 ALA A O 1
ATOM 776 N N . THR A 1 96 ? 2.882 -1.127 10.051 1.00 97.44 96 THR A N 1
ATOM 777 C CA . THR A 1 96 ? 4.294 -1.444 9.811 1.00 97.44 96 THR A CA 1
ATOM 778 C C . THR A 1 96 ? 4.495 -2.128 8.460 1.00 97.44 96 THR A C 1
ATOM 780 O O . THR A 1 96 ? 5.353 -1.686 7.690 1.00 97.44 96 THR A O 1
ATOM 783 N N . GLU A 1 97 ? 3.692 -3.145 8.141 1.00 97.12 97 GLU A N 1
ATOM 784 C CA . GLU A 1 97 ? 3.781 -3.852 6.857 1.00 97.12 97 GLU A CA 1
ATOM 785 C C . GLU A 1 97 ? 3.422 -2.943 5.678 1.00 97.12 97 GLU A C 1
ATOM 787 O O . GLU A 1 97 ? 4.195 -2.870 4.727 1.00 97.12 97 GLU A O 1
ATOM 792 N N . ARG A 1 98 ? 2.372 -2.117 5.774 1.00 97.19 98 ARG A N 1
ATOM 793 C CA . ARG A 1 98 ? 2.047 -1.113 4.747 1.00 97.19 98 ARG A CA 1
ATOM 794 C C . ARG A 1 98 ? 3.251 -0.230 4.446 1.00 97.19 98 ARG A C 1
ATOM 796 O O . ARG A 1 98 ? 3.668 -0.103 3.298 1.00 97.19 98 ARG A O 1
ATOM 803 N N . LYS A 1 99 ? 3.860 0.349 5.485 1.00 97.25 99 LYS A N 1
ATOM 804 C CA . LYS A 1 99 ? 5.032 1.222 5.334 1.00 97.25 99 LYS A CA 1
ATOM 805 C C . LYS A 1 99 ? 6.214 0.489 4.695 1.00 97.25 99 LYS A C 1
ATOM 807 O O . LYS A 1 99 ? 7.039 1.108 4.016 1.00 97.25 99 LYS A O 1
ATOM 812 N N . ARG A 1 100 ? 6.355 -0.812 4.949 1.00 98.06 100 ARG A N 1
ATOM 813 C CA . ARG A 1 100 ? 7.378 -1.656 4.327 1.00 98.06 100 ARG A CA 1
ATOM 814 C C . ARG A 1 100 ? 7.076 -1.875 2.842 1.00 98.06 100 ARG A C 1
ATOM 816 O O . ARG A 1 100 ? 7.974 -1.640 2.031 1.00 98.06 100 ARG A O 1
ATOM 823 N N . THR A 1 101 ? 5.848 -2.244 2.491 1.00 97.38 101 THR A N 1
ATOM 824 C CA . THR A 1 101 ? 5.410 -2.480 1.107 1.00 97.38 101 THR A CA 1
ATOM 825 C C . THR A 1 101 ? 5.465 -1.195 0.274 1.00 97.38 101 THR A C 1
ATOM 827 O O . THR A 1 101 ? 6.048 -1.192 -0.808 1.00 97.38 101 THR A O 1
ATOM 830 N N . GLU A 1 102 ? 5.016 -0.053 0.803 1.00 97.12 102 GLU A N 1
ATOM 831 C CA . GLU A 1 102 ? 5.129 1.262 0.143 1.00 97.12 102 GLU A CA 1
ATOM 832 C C . GLU A 1 102 ? 6.586 1.633 -0.180 1.00 97.12 102 GLU A C 1
ATOM 834 O O . GLU A 1 102 ? 6.905 2.127 -1.268 1.00 97.12 102 GLU A O 1
ATOM 839 N N . LYS A 1 103 ? 7.509 1.361 0.753 1.00 98.06 103 LYS A N 1
ATOM 840 C CA . LYS A 1 103 ? 8.946 1.559 0.517 1.00 98.06 103 LYS A CA 1
ATOM 841 C C . LYS A 1 103 ? 9.476 0.633 -0.573 1.00 98.06 103 LYS A C 1
ATOM 843 O O . LYS A 1 103 ? 10.337 1.064 -1.339 1.00 98.06 103 LYS A O 1
ATOM 848 N N . ALA A 1 104 ? 9.016 -0.615 -0.630 1.00 97.75 104 ALA A N 1
ATOM 849 C CA . ALA A 1 104 ? 9.414 -1.562 -1.667 1.00 97.75 104 ALA A CA 1
ATOM 850 C C . ALA A 1 104 ? 8.922 -1.108 -3.052 1.00 97.75 104 ALA A C 1
ATOM 852 O O . ALA A 1 104 ? 9.734 -1.022 -3.973 1.00 97.75 104 ALA A O 1
ATOM 853 N N . ILE A 1 105 ? 7.658 -0.682 -3.163 1.00 97.50 105 ILE A N 1
ATOM 854 C CA . ILE A 1 105 ? 7.082 -0.109 -4.392 1.00 97.50 105 ILE A CA 1
ATOM 855 C C . ILE A 1 105 ? 7.900 1.094 -4.854 1.00 97.50 105 ILE A C 1
ATOM 857 O O . ILE A 1 105 ? 8.329 1.149 -6.004 1.00 97.50 105 ILE A O 1
ATOM 861 N N . THR A 1 106 ? 8.196 2.025 -3.941 1.00 97.81 106 THR A N 1
ATOM 862 C CA . THR A 1 106 ? 8.994 3.219 -4.257 1.00 97.81 106 THR A CA 1
ATOM 863 C C . THR A 1 106 ? 10.377 2.843 -4.798 1.00 97.81 106 THR A C 1
ATOM 865 O O . THR A 1 106 ? 10.844 3.426 -5.774 1.00 97.81 106 THR A O 1
ATOM 868 N N . ARG A 1 107 ? 11.046 1.846 -4.203 1.00 97.56 107 ARG A N 1
ATOM 869 C CA . ARG A 1 107 ? 12.353 1.371 -4.690 1.00 97.56 107 ARG A CA 1
ATOM 870 C C . ARG A 1 107 ? 12.254 0.746 -6.081 1.00 97.56 107 ARG A C 1
ATOM 872 O O . ARG A 1 107 ? 13.077 1.074 -6.931 1.00 97.56 107 ARG A O 1
ATOM 879 N N . ALA A 1 108 ? 11.270 -0.122 -6.311 1.00 96.44 108 ALA A N 1
ATOM 880 C CA . ALA A 1 108 ? 11.075 -0.786 -7.598 1.00 96.44 108 ALA A CA 1
ATOM 881 C C . ALA A 1 108 ? 10.723 0.218 -8.710 1.00 96.44 108 ALA A C 1
ATOM 883 O O . ALA A 1 108 ? 11.305 0.163 -9.795 1.00 96.44 108 ALA A O 1
ATOM 884 N N . MET A 1 109 ? 9.853 1.191 -8.420 1.00 97.56 109 MET A N 1
ATOM 885 C CA . MET A 1 109 ? 9.538 2.292 -9.334 1.00 97.56 109 MET A CA 1
ATOM 886 C C . MET A 1 109 ? 10.773 3.127 -9.671 1.00 97.56 109 MET A C 1
ATOM 888 O O . MET A 1 109 ? 11.062 3.328 -10.847 1.00 97.56 109 MET A O 1
ATOM 892 N N . ASN A 1 110 ? 11.537 3.557 -8.662 1.00 97.44 110 ASN A N 1
ATOM 893 C CA . ASN A 1 110 ? 12.747 4.351 -8.882 1.00 97.44 110 ASN A CA 1
ATOM 894 C C . ASN A 1 110 ? 13.773 3.596 -9.739 1.00 97.44 110 ASN A C 1
ATOM 896 O O . ASN A 1 110 ? 14.350 4.183 -10.651 1.00 97.44 110 ASN A O 1
ATOM 900 N N . ALA A 1 111 ? 13.968 2.297 -9.488 1.00 95.81 111 ALA A N 1
ATOM 901 C CA . ALA A 1 111 ? 14.859 1.461 -10.290 1.00 95.81 111 ALA A CA 1
ATOM 902 C C . ALA A 1 111 ? 14.390 1.377 -11.752 1.00 95.81 111 ALA A C 1
ATOM 904 O O . ALA A 1 111 ? 15.186 1.559 -12.674 1.00 95.81 111 ALA A O 1
ATOM 905 N N . LYS A 1 112 ? 13.085 1.168 -11.973 1.00 94.06 112 LYS A N 1
ATOM 906 C CA . LYS A 1 112 ? 12.494 1.153 -13.315 1.00 94.06 112 LYS A CA 1
ATOM 907 C C . LYS A 1 112 ? 12.692 2.494 -14.029 1.00 94.06 112 LYS A C 1
ATOM 909 O O . LYS A 1 112 ? 13.133 2.520 -15.176 1.00 94.06 112 LYS A O 1
ATOM 914 N N . GLU A 1 113 ? 12.400 3.607 -13.361 1.00 95.81 113 GLU A N 1
ATOM 915 C CA . GLU A 1 113 ? 12.563 4.953 -13.920 1.00 95.81 113 GLU A CA 1
ATOM 916 C C . GLU A 1 113 ? 14.021 5.281 -14.250 1.00 95.81 113 GLU A C 1
ATOM 918 O O . GLU A 1 113 ? 14.297 5.856 -15.304 1.00 95.81 113 GLU A O 1
ATOM 923 N N . GLU A 1 114 ? 14.961 4.903 -13.384 1.00 96.06 114 GLU A N 1
ATOM 924 C CA . GLU A 1 114 ? 16.391 5.099 -13.612 1.00 96.06 114 GLU A CA 1
ATOM 925 C C . GLU A 1 114 ? 16.869 4.336 -14.854 1.00 96.06 114 GLU A C 1
ATOM 927 O O . GLU A 1 114 ? 17.563 4.903 -15.701 1.00 96.06 114 GLU A O 1
ATOM 932 N N . MET A 1 115 ? 16.435 3.083 -15.022 1.00 94.75 115 MET A N 1
ATOM 933 C CA . MET A 1 115 ? 16.755 2.292 -16.213 1.00 94.75 115 MET A CA 1
ATOM 934 C C . MET A 1 115 ? 16.228 2.941 -17.496 1.00 94.75 115 MET A C 1
ATOM 936 O O . MET A 1 115 ? 16.960 3.042 -18.482 1.00 94.75 115 MET A O 1
ATOM 940 N N . LEU A 1 116 ? 14.978 3.410 -17.479 1.00 93.25 116 LEU A N 1
ATOM 941 C CA . LEU A 1 116 ? 14.358 4.070 -18.631 1.00 93.25 116 LEU A CA 1
ATOM 942 C C . LEU A 1 116 ? 15.017 5.419 -18.948 1.00 93.25 116 LEU A C 1
ATOM 944 O O . LEU A 1 116 ? 15.139 5.785 -20.116 1.00 93.25 116 LEU A O 1
ATOM 948 N N . ARG A 1 117 ? 15.474 6.146 -17.923 1.00 95.62 117 ARG A N 1
ATOM 949 C CA . ARG A 1 117 ? 16.182 7.422 -18.082 1.00 95.62 117 ARG A CA 1
ATOM 950 C C . ARG A 1 117 ? 17.564 7.237 -18.700 1.00 95.62 117 ARG A C 1
ATOM 952 O O . ARG A 1 117 ? 17.946 8.012 -19.572 1.00 95.62 117 ARG A O 1
ATOM 959 N N . ASN A 1 118 ? 18.305 6.229 -18.248 1.00 95.88 118 ASN A N 1
ATOM 960 C CA . ASN A 1 118 ? 19.681 5.993 -18.685 1.00 95.88 118 ASN A CA 1
ATOM 961 C C . ASN A 1 118 ? 19.755 5.303 -20.053 1.00 95.88 118 ASN A C 1
ATOM 963 O O . ASN A 1 118 ? 20.776 5.395 -20.733 1.00 95.88 118 ASN A O 1
ATOM 967 N N . ASN A 1 119 ? 18.689 4.616 -20.468 1.00 93.56 119 ASN A N 1
ATOM 968 C CA . ASN A 1 119 ? 18.646 3.914 -21.740 1.00 93.56 119 ASN A CA 1
ATOM 969 C C . ASN A 1 119 ? 17.244 3.990 -22.378 1.00 93.56 119 ASN A C 1
ATOM 971 O O . ASN A 1 119 ? 16.356 3.218 -22.012 1.00 93.56 119 ASN A O 1
ATOM 975 N N . PRO A 1 120 ? 17.053 4.845 -23.401 1.00 90.44 120 PRO A N 1
ATOM 976 C CA . PRO A 1 120 ? 15.790 4.937 -24.140 1.00 90.44 120 PRO A CA 1
ATOM 977 C C . PRO A 1 120 ? 15.348 3.618 -24.800 1.00 90.44 120 PRO A C 1
ATOM 979 O O . PRO A 1 120 ? 14.166 3.431 -25.077 1.00 90.44 120 PRO A O 1
ATOM 982 N N . PHE A 1 121 ? 16.283 2.688 -25.023 1.00 94.25 121 PHE A N 1
ATOM 983 C CA . PHE A 1 121 ? 16.059 1.352 -25.583 1.00 94.25 121 PHE A CA 1
ATOM 984 C C . PHE A 1 121 ? 16.059 0.254 -24.498 1.00 94.25 121 PHE A C 1
ATOM 986 O O . PHE A 1 121 ? 16.275 -0.930 -24.784 1.00 94.25 121 PHE A O 1
ATOM 993 N N . ALA A 1 122 ? 15.847 0.614 -23.225 1.00 90.44 122 ALA A N 1
ATOM 994 C CA . ALA A 1 122 ? 15.851 -0.327 -22.101 1.00 90.44 122 ALA A CA 1
ATOM 995 C C . ALA A 1 122 ? 14.822 -1.455 -22.274 1.00 90.44 122 ALA A C 1
ATOM 997 O O . ALA A 1 122 ? 15.116 -2.593 -21.928 1.00 90.44 122 ALA A O 1
ATOM 998 N N . TYR A 1 123 ? 13.667 -1.192 -22.892 1.00 88.62 123 TYR A N 1
ATOM 999 C CA . TYR A 1 123 ? 12.688 -2.247 -23.183 1.00 88.62 123 TYR A CA 1
ATOM 1000 C C . TYR A 1 123 ? 13.187 -3.295 -24.187 1.00 88.62 123 TYR A C 1
ATOM 1002 O O . TYR A 1 123 ? 12.738 -4.432 -24.111 1.00 88.62 123 TYR A O 1
ATOM 1010 N N . GLN A 1 124 ? 14.119 -2.969 -25.092 1.00 93.38 124 GLN A N 1
ATOM 1011 C CA . GLN A 1 124 ? 14.724 -3.972 -25.982 1.00 93.38 124 GLN A CA 1
ATOM 1012 C C . GLN A 1 124 ? 15.956 -4.636 -25.361 1.00 93.38 124 GLN A C 1
ATOM 1014 O O . GLN A 1 124 ? 16.189 -5.822 -25.559 1.00 93.38 124 GLN A O 1
ATOM 1019 N N . THR A 1 125 ? 16.758 -3.868 -24.623 1.00 93.31 125 THR A N 1
ATOM 1020 C CA . THR A 1 125 ? 18.067 -4.318 -24.114 1.00 93.31 125 THR A CA 1
ATOM 1021 C C . THR A 1 125 ? 18.000 -4.967 -22.729 1.00 93.31 125 THR A C 1
ATOM 1023 O O . THR A 1 125 ? 18.859 -5.774 -22.394 1.00 93.31 125 THR A O 1
ATOM 1026 N N . HIS A 1 126 ? 16.978 -4.642 -21.935 1.00 93.44 126 HIS A N 1
ATOM 1027 C CA . HIS A 1 126 ? 16.786 -5.075 -20.547 1.00 93.44 126 HIS A CA 1
ATOM 1028 C C . HIS A 1 126 ? 15.345 -5.555 -20.289 1.00 93.44 126 HIS A C 1
ATOM 1030 O O . HIS A 1 126 ? 14.841 -5.443 -19.168 1.00 93.44 126 HIS A O 1
ATOM 1036 N N . SER A 1 127 ? 14.674 -6.092 -21.316 1.00 94.12 127 SER A N 1
ATOM 1037 C CA . SER A 1 127 ? 13.272 -6.541 -21.257 1.00 94.12 127 SER A CA 1
ATOM 1038 C C . SER A 1 127 ? 12.980 -7.432 -20.046 1.00 94.12 127 SER A C 1
ATOM 1040 O O . SER A 1 127 ? 12.024 -7.180 -19.321 1.00 94.12 127 SER A O 1
ATOM 1042 N N . ASN A 1 128 ? 13.841 -8.419 -19.784 1.00 95.38 128 ASN A N 1
ATOM 1043 C CA . ASN A 1 128 ? 13.674 -9.370 -18.683 1.00 95.38 128 ASN A CA 1
ATOM 1044 C C . ASN A 1 128 ? 13.684 -8.683 -17.309 1.00 95.38 128 ASN A C 1
ATOM 1046 O O . ASN A 1 128 ? 12.910 -9.045 -16.429 1.00 95.38 128 ASN A O 1
ATOM 1050 N N . VAL A 1 129 ? 14.548 -7.679 -17.122 1.00 95.50 129 VAL A N 1
ATOM 1051 C CA . VAL A 1 129 ? 14.661 -6.950 -15.849 1.00 95.50 129 VAL A CA 1
ATOM 1052 C C . VAL A 1 129 ? 13.453 -6.039 -15.650 1.00 95.50 129 VAL A C 1
ATOM 1054 O O . VAL A 1 129 ? 12.880 -6.010 -14.565 1.00 95.50 129 VAL A O 1
ATOM 1057 N N . LEU A 1 130 ? 13.024 -5.336 -16.701 1.00 94.19 130 LEU A N 1
ATOM 1058 C CA . LEU A 1 130 ? 11.824 -4.497 -16.649 1.00 94.19 130 LEU A CA 1
ATOM 1059 C C . LEU A 1 130 ? 10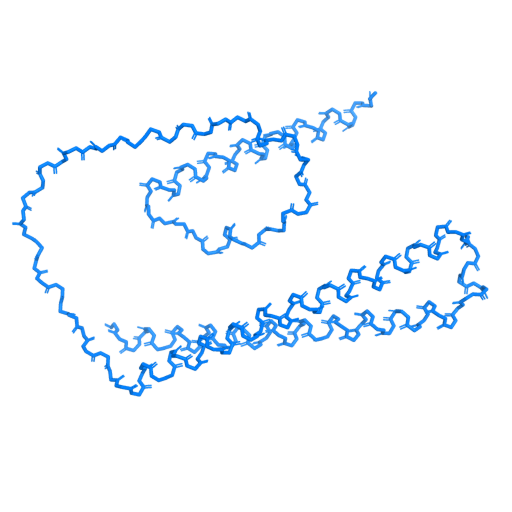.563 -5.330 -16.395 1.00 94.19 130 LEU A C 1
ATOM 1061 O O . LEU A 1 130 ? 9.730 -4.937 -15.586 1.00 94.19 130 LEU A O 1
ATOM 1065 N N . GLN A 1 131 ? 10.460 -6.508 -17.013 1.00 95.69 131 GLN A N 1
ATOM 1066 C CA . GLN A 1 131 ? 9.366 -7.441 -16.762 1.00 95.69 131 GLN A CA 1
ATOM 1067 C C . GLN A 1 131 ? 9.360 -7.939 -15.311 1.00 95.69 131 GLN A C 1
ATOM 1069 O O . GLN A 1 131 ? 8.293 -8.011 -14.706 1.00 95.69 131 GLN A O 1
ATOM 1074 N N . ALA A 1 132 ? 10.526 -8.253 -14.740 1.00 96.12 132 ALA A N 1
ATOM 1075 C CA . ALA A 1 132 ? 10.628 -8.657 -13.340 1.00 96.12 132 ALA A CA 1
ATOM 1076 C C . ALA A 1 132 ? 10.202 -7.528 -12.385 1.00 96.12 132 ALA A C 1
ATOM 1078 O O . ALA A 1 132 ? 9.462 -7.777 -11.438 1.00 96.12 132 ALA A O 1
ATOM 1079 N N . LEU A 1 133 ? 10.602 -6.281 -12.661 1.00 95.94 133 LEU A N 1
ATOM 1080 C CA . LEU A 1 133 ? 10.158 -5.114 -11.889 1.00 95.94 133 LEU A CA 1
ATOM 1081 C C . LEU A 1 133 ? 8.642 -4.905 -11.985 1.00 95.94 133 LEU A C 1
ATOM 1083 O O . LEU A 1 133 ? 8.009 -4.588 -10.984 1.00 95.94 133 LEU A O 1
ATOM 1087 N N . ASP A 1 134 ? 8.049 -5.118 -13.159 1.00 96.31 134 ASP A N 1
ATOM 1088 C CA . ASP A 1 134 ? 6.598 -5.010 -13.340 1.00 96.31 134 ASP A CA 1
ATOM 1089 C C . ASP A 1 134 ? 5.833 -6.106 -12.595 1.00 96.31 134 ASP A C 1
ATOM 1091 O O . ASP A 1 134 ? 4.790 -5.843 -11.997 1.00 96.31 134 ASP A O 1
ATOM 1095 N N . GLN A 1 135 ? 6.355 -7.333 -12.588 1.00 97.75 135 GLN A N 1
ATOM 1096 C CA . GLN A 1 135 ? 5.792 -8.426 -11.797 1.00 97.75 135 GLN A CA 1
ATOM 1097 C C . GLN A 1 135 ? 5.870 -8.133 -10.297 1.00 97.75 135 GLN A C 1
ATOM 1099 O O . GLN A 1 135 ? 4.872 -8.302 -9.599 1.00 97.75 135 GLN A O 1
ATOM 1104 N N . GLU A 1 136 ? 7.013 -7.639 -9.822 1.00 97.94 136 GLU A N 1
ATOM 1105 C CA . GLU A 1 136 ? 7.208 -7.256 -8.423 1.00 97.94 136 GLU A CA 1
ATOM 1106 C C . GLU A 1 136 ? 6.261 -6.121 -8.011 1.00 97.94 136 GLU A C 1
ATOM 1108 O O . GLU A 1 136 ? 5.597 -6.205 -6.983 1.00 97.94 136 GLU A O 1
ATOM 1113 N N . LEU A 1 137 ? 6.122 -5.080 -8.838 1.00 97.88 137 LEU A N 1
ATOM 1114 C CA . LEU A 1 137 ? 5.189 -3.980 -8.575 1.00 97.88 137 LEU A CA 1
ATOM 1115 C C . LEU A 1 137 ? 3.738 -4.464 -8.489 1.00 97.88 137 LEU A C 1
ATOM 1117 O O . LEU A 1 137 ? 3.004 -4.038 -7.598 1.00 97.88 137 LEU A O 1
ATOM 1121 N N . ASN A 1 138 ? 3.330 -5.374 -9.375 1.00 97.94 138 ASN A N 1
ATOM 1122 C CA . ASN A 1 138 ? 1.995 -5.970 -9.324 1.00 97.94 138 ASN A CA 1
ATOM 1123 C C . ASN A 1 138 ? 1.791 -6.811 -8.058 1.00 97.94 138 ASN A C 1
ATOM 1125 O O . ASN A 1 138 ? 0.722 -6.746 -7.451 1.00 97.94 138 ASN A O 1
ATOM 1129 N N . HIS A 1 139 ? 2.805 -7.574 -7.647 1.00 98.12 139 HIS A N 1
ATOM 1130 C CA . HIS A 1 139 ? 2.762 -8.365 -6.422 1.00 98.12 139 HIS A CA 1
ATOM 1131 C C . HIS A 1 139 ? 2.608 -7.475 -5.182 1.00 98.12 139 HIS A C 1
ATOM 1133 O O . HIS A 1 139 ? 1.655 -7.653 -4.425 1.00 98.12 139 HIS A O 1
ATOM 1139 N N . LEU A 1 140 ? 3.468 -6.464 -5.034 1.00 97.75 140 LEU A N 1
ATOM 1140 C CA . LEU A 1 140 ? 3.431 -5.516 -3.917 1.00 97.75 140 LEU A CA 1
ATOM 1141 C C . LEU A 1 140 ? 2.123 -4.713 -3.876 1.00 97.75 140 LEU A C 1
ATOM 1143 O O . LEU A 1 140 ? 1.592 -4.434 -2.803 1.00 97.75 140 LEU A O 1
ATOM 1147 N N . ASN A 1 141 ? 1.568 -4.354 -5.036 1.00 97.50 141 ASN A N 1
ATOM 1148 C CA . ASN A 1 141 ? 0.256 -3.714 -5.094 1.00 97.50 141 ASN A CA 1
ATOM 1149 C C . ASN A 1 141 ? -0.855 -4.658 -4.601 1.00 97.50 141 ASN A C 1
ATOM 1151 O O . ASN A 1 141 ? -1.763 -4.223 -3.897 1.00 97.50 141 ASN A O 1
ATOM 1155 N N . GLY A 1 142 ? -0.763 -5.951 -4.922 1.00 97.31 142 GLY A N 1
ATOM 1156 C CA . GLY A 1 142 ? -1.650 -6.976 -4.371 1.00 97.31 142 GLY A CA 1
ATOM 1157 C C . GLY A 1 142 ? -1.551 -7.090 -2.846 1.00 97.31 142 GLY A C 1
ATOM 1158 O O . GLY A 1 142 ? -2.581 -7.170 -2.179 1.00 97.31 142 GLY A O 1
ATOM 1159 N N . GLU A 1 143 ? -0.341 -7.031 -2.285 1.00 97.94 143 GLU A N 1
ATOM 1160 C CA . GLU A 1 143 ? -0.139 -7.015 -0.828 1.00 97.94 143 GLU A CA 1
ATOM 1161 C C . GLU A 1 143 ? -0.779 -5.788 -0.166 1.00 97.94 143 GLU A C 1
ATOM 1163 O O . GLU A 1 143 ? -1.456 -5.928 0.852 1.00 97.94 143 GLU A O 1
ATOM 1168 N N . LEU A 1 144 ? -0.628 -4.592 -0.753 1.00 96.94 144 LEU A N 1
ATOM 1169 C CA . LEU A 1 144 ? -1.289 -3.386 -0.239 1.00 96.94 144 LEU A CA 1
ATOM 1170 C C . LEU A 1 144 ? -2.813 -3.523 -0.235 1.00 96.94 144 LEU A C 1
ATOM 1172 O O . LEU A 1 144 ? -3.452 -3.191 0.760 1.00 96.94 144 LEU A O 1
ATOM 1176 N N . MET A 1 145 ? -3.394 -4.054 -1.313 1.00 96.00 145 MET A N 1
ATOM 1177 C CA . MET A 1 145 ? -4.841 -4.276 -1.386 1.00 96.00 145 MET A CA 1
ATOM 1178 C C 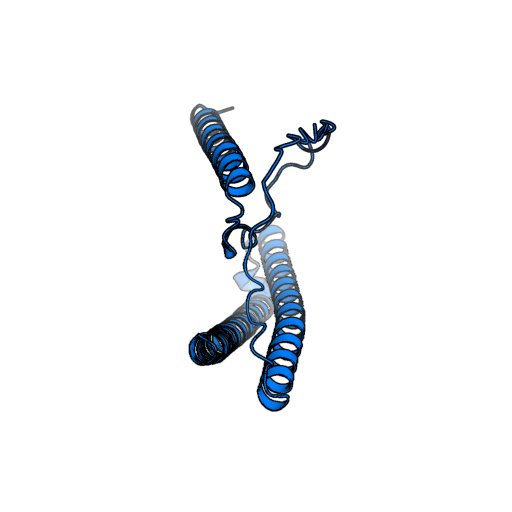. MET A 1 145 ? -5.331 -5.270 -0.325 1.00 96.00 145 MET A C 1
ATOM 1180 O O . MET A 1 145 ? -6.412 -5.088 0.241 1.00 96.00 145 MET A O 1
ATOM 1184 N N . ALA A 1 146 ? -4.546 -6.311 -0.035 1.00 96.50 146 ALA A N 1
ATOM 1185 C CA . ALA A 1 146 ? -4.864 -7.262 1.025 1.00 96.50 146 ALA A CA 1
ATOM 1186 C C . ALA A 1 146 ? -4.840 -6.591 2.409 1.00 96.50 146 ALA A C 1
ATOM 1188 O O . ALA A 1 146 ? -5.798 -6.728 3.169 1.00 96.50 146 ALA A O 1
ATOM 1189 N N . LEU A 1 147 ? -3.802 -5.798 2.701 1.00 95.88 147 LEU A N 1
ATOM 1190 C CA . LEU A 1 147 ? -3.700 -5.035 3.950 1.00 95.88 147 LEU A CA 1
ATOM 1191 C C . LEU A 1 147 ? -4.872 -4.062 4.131 1.00 95.88 147 LEU A C 1
ATOM 1193 O O . LEU A 1 147 ? -5.431 -3.978 5.224 1.00 95.88 147 LEU A O 1
ATOM 1197 N N . ASP A 1 148 ? -5.272 -3.359 3.071 1.00 94.94 148 ASP A N 1
ATOM 1198 C CA . ASP A 1 148 ? -6.410 -2.437 3.119 1.00 94.94 148 ASP A CA 1
ATOM 1199 C C . ASP A 1 148 ? -7.733 -3.172 3.392 1.00 94.94 148 ASP A C 1
ATOM 1201 O O . ASP A 1 148 ? -8.551 -2.698 4.181 1.00 94.94 148 ASP A O 1
ATOM 1205 N N . THR A 1 149 ? -7.915 -4.360 2.808 1.00 96.00 149 THR A N 1
ATOM 1206 C CA . THR A 1 149 ? -9.096 -5.206 3.051 1.00 96.00 149 THR A CA 1
ATOM 1207 C C . THR A 1 149 ? -9.171 -5.656 4.513 1.00 96.00 149 THR A C 1
ATOM 1209 O O . THR A 1 149 ? -10.236 -5.620 5.131 1.00 96.00 149 THR A O 1
ATOM 1212 N N . GLU A 1 150 ? -8.041 -6.062 5.096 1.00 94.88 150 GLU A N 1
ATOM 1213 C CA . GLU A 1 150 ? -7.983 -6.449 6.508 1.00 94.88 150 GLU A CA 1
ATOM 1214 C C . GLU A 1 150 ? -8.261 -5.277 7.453 1.00 94.88 150 GLU A C 1
ATOM 1216 O O . GLU A 1 150 ? -8.911 -5.447 8.485 1.00 94.88 150 GLU A O 1
ATOM 1221 N N . GLU A 1 151 ? -7.773 -4.082 7.124 1.00 94.38 151 GLU A N 1
ATOM 1222 C CA . GLU A 1 151 ? -8.055 -2.884 7.910 1.00 94.38 151 GLU A CA 1
ATOM 1223 C C . GLU A 1 151 ? -9.520 -2.471 7.854 1.00 94.38 151 GLU A C 1
ATOM 1225 O O . GLU A 1 151 ? -10.072 -2.052 8.871 1.00 94.38 151 GLU A O 1
ATOM 1230 N N . GLU A 1 152 ? -10.159 -2.597 6.692 1.00 95.25 152 GLU A N 1
ATOM 1231 C CA . GLU A 1 152 ? -11.592 -2.353 6.564 1.00 95.25 152 GLU A CA 1
ATOM 1232 C C . GLU A 1 152 ? -12.391 -3.329 7.433 1.00 95.25 152 GLU A C 1
ATOM 1234 O O . GLU A 1 152 ? -13.278 -2.907 8.179 1.00 95.25 152 GLU A O 1
ATOM 1239 N N . TYR A 1 153 ? -12.030 -4.615 7.403 1.00 94.75 153 TYR A N 1
ATOM 1240 C CA . TYR A 1 153 ? -12.645 -5.630 8.254 1.00 94.75 153 TYR A CA 1
ATOM 1241 C C . TYR A 1 153 ? -12.499 -5.303 9.745 1.00 94.75 153 TYR A C 1
ATOM 1243 O O . TYR A 1 153 ? -13.486 -5.301 10.483 1.00 94.75 153 TYR A O 1
ATOM 1251 N N . ASP A 1 154 ? -11.293 -4.960 10.191 1.00 92.62 154 ASP A N 1
ATOM 1252 C CA . ASP A 1 154 ? -11.051 -4.631 11.596 1.00 92.62 154 ASP A CA 1
ATOM 1253 C C . ASP A 1 154 ? -11.760 -3.342 12.022 1.00 92.62 154 ASP A C 1
ATOM 1255 O O . ASP A 1 154 ? -12.276 -3.270 13.135 1.00 92.62 154 ASP A O 1
ATOM 1259 N N . GLY A 1 155 ? -11.854 -2.349 11.133 1.00 92.88 155 GLY A N 1
ATOM 1260 C CA . GLY A 1 155 ? -12.623 -1.131 11.383 1.00 92.88 155 GLY A CA 1
ATOM 1261 C C . GLY A 1 155 ? -14.129 -1.388 11.509 1.00 92.88 155 GLY A C 1
ATOM 1262 O O . GLY A 1 155 ? -14.807 -0.714 12.290 1.00 92.88 155 GLY A O 1
ATOM 1263 N N . MET A 1 156 ? -14.668 -2.368 10.776 1.00 94.62 156 MET A N 1
ATOM 1264 C CA . MET A 1 156 ? -16.052 -2.823 10.956 1.00 94.62 156 MET A CA 1
ATOM 1265 C C . MET A 1 156 ? -16.241 -3.529 12.301 1.00 94.62 156 MET A C 1
ATOM 1267 O O . MET A 1 156 ? -17.218 -3.252 12.996 1.00 94.62 156 MET A O 1
ATOM 1271 N N . GLU A 1 157 ? -15.311 -4.401 12.690 1.00 93.75 157 GLU A N 1
ATOM 1272 C CA . GLU A 1 157 ? -15.387 -5.125 13.963 1.00 93.75 157 GLU A CA 1
ATOM 1273 C C . GLU A 1 157 ? -15.246 -4.185 15.167 1.00 93.75 157 GLU A C 1
ATOM 1275 O O . GLU A 1 157 ? -16.016 -4.280 16.124 1.00 93.75 157 GLU A O 1
ATOM 1280 N N . GLU A 1 158 ? -14.330 -3.217 15.102 1.00 92.31 158 GLU A N 1
ATOM 1281 C CA . GLU A 1 158 ? -14.198 -2.175 16.119 1.00 92.31 158 GLU A CA 1
ATOM 1282 C C . GLU A 1 158 ? -15.501 -1.375 16.253 1.00 92.31 158 GLU A C 1
ATOM 1284 O O . GLU A 1 158 ? -16.009 -1.184 17.360 1.00 92.31 158 GLU A O 1
ATOM 1289 N N . ARG A 1 159 ? -16.100 -0.956 15.129 1.00 92.69 159 ARG A N 1
ATOM 1290 C CA . ARG A 1 159 ? -17.389 -0.251 15.139 1.00 92.69 159 ARG A CA 1
ATOM 1291 C C . ARG A 1 159 ? -18.493 -1.096 15.770 1.00 92.69 159 ARG A C 1
ATOM 1293 O O . ARG A 1 159 ? -19.239 -0.580 16.596 1.00 92.69 159 ARG A O 1
ATOM 1300 N N . ARG A 1 160 ? -18.561 -2.387 15.435 1.00 93.00 160 ARG A N 1
ATOM 1301 C CA . ARG A 1 160 ? -19.529 -3.333 16.007 1.00 93.00 160 ARG A CA 1
ATOM 1302 C C . ARG A 1 160 ? -19.392 -3.426 17.528 1.00 93.00 160 ARG A C 1
ATOM 1304 O O . ARG A 1 160 ? -20.401 -3.498 18.223 1.00 93.00 160 ARG A O 1
ATOM 1311 N N . ILE A 1 161 ? -18.165 -3.421 18.053 1.00 89.94 161 ILE A N 1
ATOM 1312 C CA . ILE A 1 161 ? -17.913 -3.394 19.501 1.00 89.94 161 ILE A CA 1
ATOM 1313 C C . ILE A 1 161 ? -18.442 -2.091 20.109 1.00 89.94 161 ILE A C 1
ATOM 1315 O O . ILE A 1 161 ? -19.154 -2.136 21.109 1.00 89.94 161 ILE A O 1
ATOM 1319 N N . TRP A 1 162 ? -18.145 -0.941 19.500 1.00 87.38 162 TRP A N 1
ATOM 1320 C CA . TRP A 1 162 ? -18.619 0.354 19.995 1.00 87.38 162 TRP A CA 1
ATOM 1321 C C . TRP A 1 162 ? -20.144 0.485 19.977 1.00 87.38 162 TRP A C 1
ATOM 1323 O O . TRP A 1 162 ? -20.711 1.023 20.926 1.00 87.38 162 TRP A O 1
ATOM 1333 N N . GLU A 1 163 ? -20.815 -0.039 18.953 1.00 89.19 163 GLU A N 1
ATOM 1334 C CA . GLU A 1 163 ? -22.281 -0.059 18.855 1.00 89.19 163 GLU A CA 1
ATOM 1335 C C . GLU A 1 163 ? -22.943 -0.929 19.934 1.00 89.19 163 GLU A C 1
ATOM 1337 O O . GLU A 1 163 ? -24.068 -0.652 20.322 1.00 89.19 163 GLU A O 1
ATOM 1342 N N . GLN A 1 164 ? -22.261 -1.953 20.457 1.00 84.56 164 GLN A N 1
ATOM 1343 C CA . GLN A 1 164 ? -22.788 -2.800 21.541 1.00 84.56 164 GLN A CA 1
ATOM 1344 C C . GLN A 1 164 ? -22.700 -2.156 22.929 1.00 84.56 164 GLN A C 1
ATOM 1346 O O . GLN A 1 164 ? -23.284 -2.671 23.883 1.00 84.56 164 GLN A O 1
ATOM 1351 N N . LEU A 1 165 ? -21.934 -1.074 23.056 1.00 79.56 165 LEU A N 1
ATOM 1352 C CA . LEU A 1 165 ? -21.682 -0.381 24.319 1.00 79.56 165 LEU A CA 1
ATOM 1353 C C . LEU A 1 165 ? -22.580 0.847 24.526 1.00 79.56 165 LEU A C 1
ATOM 1355 O O . LEU A 1 165 ? -22.544 1.428 25.612 1.00 79.56 165 LEU A O 1
ATOM 1359 N N . HIS A 1 166 ? -23.344 1.235 23.501 1.00 64.81 166 HIS A N 1
ATOM 1360 C CA . HIS A 1 166 ? -24.274 2.368 23.491 1.00 64.81 166 HIS A CA 1
ATOM 1361 C C . HIS A 1 166 ? -25.721 1.874 23.411 1.00 64.81 166 HIS A C 1
ATOM 1363 O O . HIS A 1 166 ? -26.590 2.557 23.998 1.00 64.81 166 HIS A O 1
#

Foldseek 3Di:
DDPVVVVVVVVVVVVVVVVVVVVVVCVVVVHDDPCVVVDDPPPDDPPPPPDPPPPPPPPPPDPDDDDDDPPPPPPDDPVLVVLVVVLVVLVVVLVVVLVVLVVVLVVLVVVLVVQCVVDVCCCVVVVVVNVVSVVSNVVSVVVNVVSVVVNVVSVVVNVVSVVVRD

Sequence (166 aa):
MSVNELSALSEMKLRCQLRLTIVTVAIQEDRVPSWLFKIPTHHLPLNFFNNPITIHTIIKKDNHKVAEEPRNIVSLNNDVLEKLTELRSRAEHRATERKRTEKAITRAMNAKEEMLRNNPFAYQTHSNVLQALDQELNHLNGELMALDTEEEYDGMEERRIWEQLH

pLDDT: mean 73.08, std 23.74, range [32.5, 98.12]